Protein AF-A0A9N9IXY4-F1 (afdb_monomer)

Nearest PDB structures (foldseek):
  3sty-assembly1_A  TM=8.476E-01  e=4.639E-01  Solanum habrochaites
  3stx-assembly1_B  TM=8.222E-01  e=4.047E-01  Solanum habrochaites
  3stx-assembly1_A  TM=8.138E-01  e=1.127E+00  Solanum habrochaites
  5w94-assembly1_B  TM=2.062E-01  e=8.727E+00  Saccharomyces cerevisiae

InterPro domains:
  IPR022742 Alpha/beta hydrolase domain-containing protein 17C-like [PF12146] (30-69)
  IPR029058 Alpha/Beta hydrolase 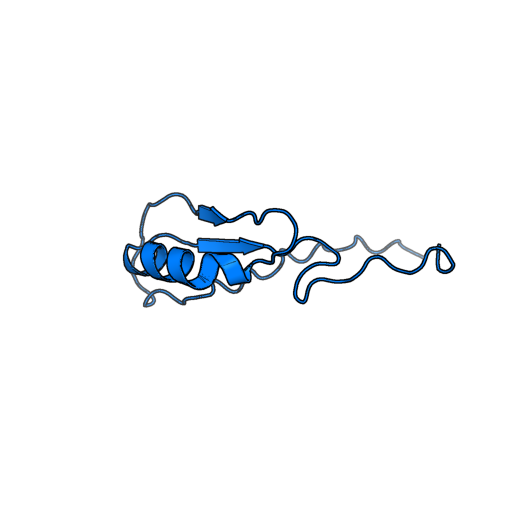fold [G3DSA:3.40.50.1820] (20-77)
  IPR029058 Alpha/Beta hydrolase fold [SSF53474] (26-70)

Secondary structure (DSSP, 8-state):
---------------SS---TT----PPPEEEE--TT--GGGGHHHHHHHHTTT--EEEEPPTTSTTSPPPPPGGG-

Structure (mmCIF, N/CA/C/O backbone):
data_AF-A0A9N9IXY4-F1
#
_entry.id   AF-A0A9N9IXY4-F1
#
loop_
_atom_site.group_PDB
_atom_site.id
_atom_site.type_symbol
_atom_site.label_atom_id
_atom_site.label_alt_id
_atom_site.label_comp_id
_atom_site.label_asym_id
_atom_site.label_entity_id
_atom_site.label_seq_id
_atom_site.pdbx_PDB_ins_code
_atom_site.Cartn_x
_atom_site.Cartn_y
_atom_s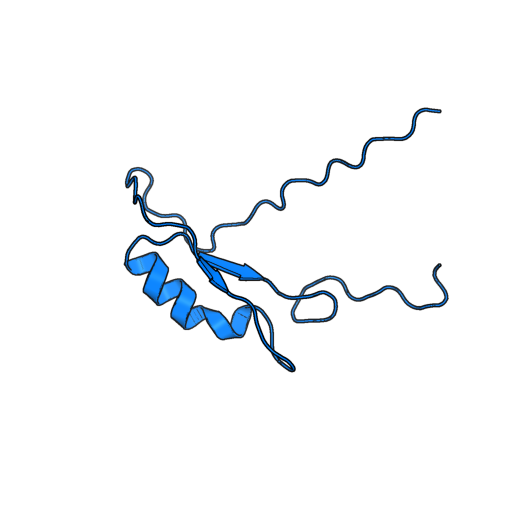ite.Cartn_z
_atom_site.occupancy
_atom_site.B_iso_or_equiv
_atom_site.auth_seq_id
_atom_site.auth_comp_id
_atom_site.auth_asym_id
_atom_site.auth_atom_id
_atom_site.pdbx_PDB_model_num
ATOM 1 N N . MET A 1 1 ? -5.212 28.831 -25.571 1.00 33.69 1 MET A N 1
ATOM 2 C CA . MET A 1 1 ? -4.448 27.603 -25.261 1.00 33.69 1 MET A CA 1
ATOM 3 C C . MET A 1 1 ? -4.089 27.610 -23.769 1.00 33.69 1 MET A C 1
ATOM 5 O O . MET A 1 1 ? -3.022 28.113 -23.441 1.00 33.69 1 MET A O 1
ATOM 9 N N . PRO A 1 2 ? -4.963 27.191 -22.832 1.00 43.09 2 PRO A N 1
ATOM 10 C CA . PRO A 1 2 ? -4.614 27.228 -21.414 1.00 43.09 2 PRO A CA 1
ATOM 11 C C . PRO A 1 2 ? -3.967 25.912 -20.966 1.00 43.09 2 PRO A C 1
ATOM 13 O O . PRO A 1 2 ? -4.468 24.823 -21.246 1.00 43.09 2 PRO A O 1
ATOM 16 N N . PHE A 1 3 ? -2.841 26.041 -20.266 1.00 31.45 3 PHE A N 1
ATOM 17 C CA . PHE A 1 3 ? -2.149 24.963 -19.571 1.00 31.45 3 PHE A CA 1
ATOM 18 C C . PHE A 1 3 ? -3.094 24.327 -18.546 1.00 31.45 3 PHE A C 1
ATOM 20 O O . PHE A 1 3 ? -3.557 24.987 -17.616 1.00 31.45 3 PHE A O 1
ATOM 27 N N . SER A 1 4 ? -3.398 23.043 -18.729 1.00 31.05 4 SER A N 1
ATOM 28 C CA . SER A 1 4 ? -4.157 22.274 -17.750 1.00 31.05 4 SER A CA 1
ATOM 29 C C . SER A 1 4 ? -3.269 22.048 -16.530 1.00 31.05 4 SER A C 1
ATOM 31 O O . SER A 1 4 ? -2.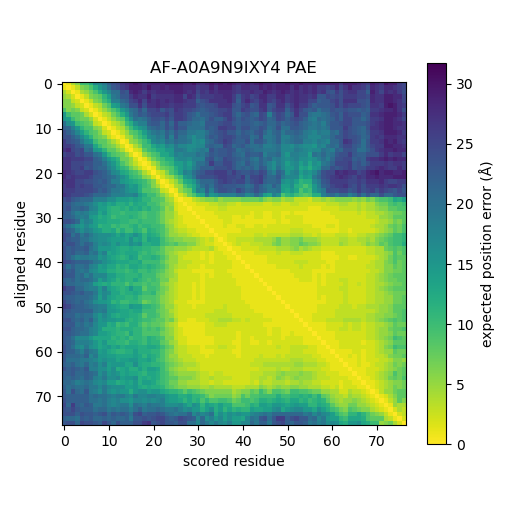238 21.380 -16.616 1.00 31.05 4 SER A O 1
ATOM 33 N N . LEU A 1 5 ? -3.676 22.637 -15.403 1.00 30.69 5 LEU A N 1
ATOM 34 C CA . LEU A 1 5 ? -3.257 22.237 -14.067 1.00 30.69 5 LEU A CA 1
ATOM 35 C C . LEU A 1 5 ? -3.325 20.714 -13.998 1.00 30.69 5 LEU A C 1
ATOM 37 O O . LEU A 1 5 ? -4.411 20.126 -14.034 1.00 30.69 5 LEU A O 1
ATOM 41 N N . ILE A 1 6 ? -2.152 20.086 -13.928 1.00 32.72 6 ILE A N 1
ATOM 42 C CA . ILE A 1 6 ? -2.035 18.666 -13.649 1.00 32.72 6 ILE A CA 1
ATOM 43 C C . ILE A 1 6 ? -2.631 18.503 -12.259 1.00 32.72 6 ILE A C 1
ATOM 45 O O . ILE A 1 6 ? -1.987 18.769 -11.247 1.00 32.72 6 ILE A O 1
ATOM 49 N N . HIS A 1 7 ? -3.900 18.103 -12.229 1.00 26.80 7 HIS A N 1
ATOM 50 C CA . HIS A 1 7 ? -4.491 17.456 -11.086 1.00 26.80 7 HIS A CA 1
ATOM 51 C C . HIS A 1 7 ? -3.563 16.286 -10.789 1.00 26.80 7 HIS A C 1
ATOM 53 O O . HIS A 1 7 ? -3.650 15.229 -11.420 1.00 26.80 7 HIS A O 1
ATOM 59 N N . ALA A 1 8 ? -2.648 16.474 -9.841 1.00 28.75 8 ALA A N 1
ATOM 60 C CA . ALA A 1 8 ? -2.150 15.368 -9.068 1.00 28.75 8 ALA A CA 1
ATOM 61 C C . ALA A 1 8 ? -3.406 14.804 -8.415 1.00 28.75 8 ALA A C 1
ATOM 63 O O . ALA A 1 8 ? -3.858 15.280 -7.375 1.00 28.75 8 ALA A O 1
ATOM 64 N N . LYS A 1 9 ? -4.040 13.843 -9.105 1.00 28.34 9 LYS A N 1
ATOM 65 C CA . LYS A 1 9 ? -4.945 12.896 -8.483 1.00 28.34 9 LYS A CA 1
ATOM 66 C C . LYS A 1 9 ? -4.215 12.519 -7.216 1.00 28.34 9 LYS A C 1
ATOM 68 O O . LYS A 1 9 ? -3.148 11.910 -7.306 1.00 28.34 9 LYS A O 1
ATOM 73 N N . VAL A 1 10 ? -4.770 12.922 -6.075 1.00 36.97 10 VAL A N 1
ATOM 74 C CA . VAL A 1 10 ? -4.554 12.235 -4.813 1.00 36.97 10 VAL A CA 1
ATOM 75 C C . VAL A 1 10 ? -4.594 10.777 -5.215 1.00 36.97 10 VAL A C 1
ATOM 77 O O . VAL A 1 10 ? -5.634 10.301 -5.688 1.00 36.97 10 VAL A O 1
ATOM 80 N N . LEU A 1 11 ? -3.413 10.146 -5.246 1.00 35.09 11 LEU A N 1
ATOM 81 C CA . LEU A 1 11 ? -3.293 8.748 -5.600 1.00 35.09 11 LEU A CA 1
ATOM 82 C C . LEU A 1 11 ? -4.309 8.109 -4.687 1.00 35.09 11 LEU A C 1
ATOM 84 O O . LEU A 1 11 ? -4.215 8.273 -3.471 1.00 35.09 11 LEU A O 1
ATOM 88 N N . LYS A 1 12 ? -5.359 7.541 -5.286 1.00 36.62 12 LYS A N 1
ATOM 89 C CA . LYS A 1 12 ? -6.403 6.857 -4.551 1.00 36.62 12 LYS A CA 1
ATOM 90 C C . LYS A 1 12 ? -5.667 5.686 -3.934 1.00 36.62 12 LYS A C 1
ATOM 92 O O . LYS A 1 12 ? -5.491 4.656 -4.581 1.00 36.62 12 LYS A O 1
ATOM 97 N N . LEU A 1 13 ? -5.116 5.939 -2.749 1.00 41.84 13 LEU A N 1
ATOM 98 C CA . LEU A 1 13 ? -4.537 4.985 -1.843 1.00 41.84 13 LEU A CA 1
ATOM 99 C C . LEU A 1 13 ? -5.692 4.041 -1.628 1.00 41.84 13 LEU A C 1
ATOM 101 O O . LEU A 1 13 ? -6.620 4.316 -0.871 1.00 41.84 13 LEU A O 1
ATOM 105 N N . LYS A 1 14 ? -5.709 2.975 -2.425 1.00 40.75 14 LYS A N 1
ATOM 106 C CA . LYS A 1 14 ? -6.476 1.806 -2.077 1.00 40.75 14 LYS A CA 1
ATOM 107 C C . LYS A 1 14 ? -5.825 1.377 -0.780 1.00 40.75 14 LYS A C 1
ATOM 109 O O . LYS A 1 14 ? -4.768 0.752 -0.814 1.00 40.75 14 LYS A O 1
ATOM 114 N N . SER A 1 15 ? -6.415 1.810 0.335 1.00 46.62 15 SER A N 1
ATOM 115 C CA . SER A 1 15 ? -6.245 1.122 1.597 1.00 46.62 15 SER A CA 1
ATOM 116 C C . SER A 1 15 ? -6.331 -0.353 1.244 1.00 46.62 15 SER A C 1
ATOM 118 O O . SER A 1 15 ? -7.294 -0.792 0.604 1.00 46.62 15 SER A O 1
ATOM 120 N N . CYS A 1 16 ? -5.262 -1.092 1.506 1.00 41.66 16 CYS A N 1
ATOM 121 C CA . CYS A 1 16 ? -5.179 -2.487 1.098 1.00 41.66 16 CYS A CA 1
ATOM 122 C C . CYS A 1 16 ? -6.236 -3.338 1.823 1.00 41.66 16 CYS A C 1
ATOM 124 O O . CYS A 1 16 ? -6.391 -4.515 1.501 1.00 41.66 16 CYS A O 1
ATOM 126 N N . ILE A 1 17 ? -6.954 -2.759 2.794 1.00 49.47 17 ILE A N 1
ATOM 127 C CA . ILE A 1 17 ? -7.928 -3.415 3.653 1.00 49.47 17 ILE A CA 1
ATOM 128 C C . ILE A 1 17 ? -9.048 -2.402 3.933 1.00 49.47 17 ILE A C 1
ATOM 130 O O . ILE A 1 17 ? -8.811 -1.377 4.559 1.00 49.47 17 ILE A O 1
ATOM 134 N N . ASN A 1 18 ? -10.268 -2.663 3.452 1.00 51.03 18 ASN A N 1
ATOM 135 C CA . ASN A 1 18 ? -11.444 -1.914 3.901 1.00 51.03 18 ASN A CA 1
ATOM 136 C C . ASN A 1 18 ? -11.704 -2.320 5.362 1.00 51.03 18 ASN A C 1
ATOM 138 O O . ASN A 1 18 ? -12.077 -3.480 5.572 1.00 51.03 18 ASN A O 1
ATOM 142 N N . PRO A 1 19 ? -11.521 -1.451 6.376 1.00 51.25 19 PRO A N 1
ATOM 143 C CA . PRO A 1 19 ? -12.096 -1.743 7.681 1.00 51.25 19 PRO A CA 1
ATOM 144 C C . PRO A 1 19 ? -13.626 -1.856 7.527 1.00 51.25 19 PRO A 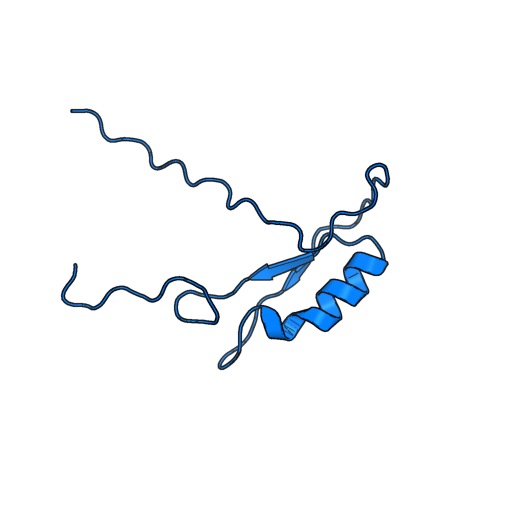C 1
ATOM 146 O O . PRO A 1 19 ? -14.204 -1.196 6.653 1.00 51.25 19 PRO A O 1
ATOM 149 N N . PRO A 1 20 ? -14.314 -2.697 8.323 1.00 48.25 20 PRO A N 1
ATOM 150 C CA . PRO A 1 20 ? -15.773 -2.691 8.354 1.00 48.25 20 PRO A CA 1
ATOM 151 C C . PRO A 1 20 ? -16.257 -1.259 8.619 1.00 48.25 20 PRO A C 1
ATOM 153 O O . PRO A 1 20 ? -15.672 -0.548 9.434 1.00 48.25 20 PRO A O 1
ATOM 156 N N . ALA A 1 21 ? -17.292 -0.836 7.892 1.00 49.41 21 ALA A N 1
ATOM 157 C CA . ALA A 1 21 ? -17.650 0.558 7.606 1.00 49.41 21 ALA A CA 1
ATOM 158 C C . ALA A 1 21 ? -18.067 1.454 8.803 1.00 49.41 21 ALA A C 1
ATOM 160 O O . ALA A 1 21 ? -18.761 2.441 8.595 1.00 49.41 21 ALA A O 1
ATOM 161 N N . ASN A 1 22 ? -17.692 1.140 10.045 1.00 46.59 22 ASN A N 1
ATOM 162 C CA . ASN A 1 22 ? -18.151 1.866 11.233 1.00 46.59 22 ASN A CA 1
ATOM 163 C C . ASN A 1 22 ? -17.184 1.840 12.431 1.00 46.59 22 ASN A C 1
ATOM 165 O O . ASN A 1 22 ? -17.621 1.914 13.577 1.00 46.59 22 ASN A O 1
ATOM 169 N N . VAL A 1 23 ? -15.870 1.747 12.205 1.00 50.84 23 VAL A N 1
ATOM 170 C CA . VAL A 1 23 ? -14.893 1.859 13.301 1.00 50.84 23 VAL A CA 1
ATOM 171 C C . VAL A 1 23 ? -14.009 3.082 13.077 1.00 50.84 23 VAL A C 1
ATOM 173 O O . VAL A 1 23 ? -13.130 3.069 12.220 1.00 50.84 23 VAL A O 1
ATOM 176 N N . ILE A 1 24 ? -14.253 4.156 13.835 1.00 54.75 24 ILE A N 1
ATOM 177 C CA . ILE A 1 24 ? -13.339 5.302 13.897 1.00 54.75 24 ILE A CA 1
ATOM 178 C C . ILE A 1 24 ? -12.175 4.893 14.800 1.00 54.75 24 ILE A C 1
ATOM 180 O O . ILE A 1 24 ? -12.273 4.944 16.025 1.00 54.75 24 ILE A O 1
ATOM 184 N N . LEU A 1 25 ? -11.091 4.416 14.193 1.00 57.09 25 LEU A N 1
ATOM 185 C CA . LEU A 1 25 ? -9.875 4.030 14.902 1.00 57.09 25 LEU A CA 1
ATOM 186 C C . LEU A 1 25 ? -8.899 5.208 14.842 1.00 57.09 25 LEU A C 1
ATOM 188 O O . LEU A 1 25 ? -8.349 5.524 13.794 1.00 57.09 25 LEU A O 1
ATOM 192 N N . ASN A 1 26 ? -8.717 5.885 15.980 1.00 67.06 26 ASN A N 1
ATOM 193 C CA . ASN A 1 26 ? -7.916 7.110 16.143 1.00 67.06 26 ASN A CA 1
ATOM 194 C C . ASN A 1 26 ? -6.391 6.858 16.161 1.00 67.06 26 ASN A C 1
ATOM 196 O O . ASN A 1 26 ? -5.653 7.526 16.888 1.00 67.06 26 ASN A O 1
ATOM 200 N N . TYR A 1 27 ? -5.891 5.885 15.398 1.00 81.62 27 TYR A N 1
ATOM 201 C CA . TYR A 1 27 ? -4.449 5.665 15.293 1.00 81.62 27 TYR A CA 1
ATOM 202 C C . TYR A 1 27 ? -3.859 6.483 14.141 1.00 81.62 27 TYR A C 1
ATOM 204 O O . TYR A 1 27 ? -4.467 6.557 13.073 1.00 81.62 27 TYR A O 1
ATOM 212 N N . PRO A 1 28 ? -2.670 7.091 14.315 1.00 88.00 28 PRO A N 1
ATOM 213 C CA . PRO A 1 28 ? -1.997 7.752 13.208 1.00 88.00 28 PRO A CA 1
ATOM 214 C C . PRO A 1 28 ? -1.679 6.727 12.102 1.00 88.00 28 PRO A C 1
ATOM 216 O O . PRO A 1 28 ? -1.275 5.601 12.417 1.00 88.00 28 PRO A O 1
ATOM 219 N N . PRO A 1 29 ? -1.841 7.091 10.817 1.00 89.00 29 PRO A N 1
ATOM 220 C CA . PRO A 1 29 ? -1.576 6.180 9.713 1.00 89.00 29 PRO A CA 1
ATOM 221 C C . PRO A 1 29 ? -0.089 5.818 9.639 1.00 89.00 29 PRO A C 1
ATOM 223 O O . PRO A 1 29 ? 0.786 6.649 9.896 1.00 89.00 29 PRO A O 1
ATOM 226 N N . ILE A 1 30 ? 0.201 4.580 9.240 1.00 91.69 30 ILE A N 1
ATOM 227 C CA . ILE A 1 30 ? 1.564 4.059 9.102 1.00 91.69 30 ILE A CA 1
ATOM 228 C C . ILE A 1 30 ? 1.936 3.986 7.622 1.00 91.69 30 ILE A C 1
ATOM 230 O O . ILE A 1 30 ? 1.271 3.318 6.826 1.00 91.69 30 ILE A O 1
ATOM 234 N N . LEU A 1 31 ? 3.047 4.630 7.263 1.00 94.25 31 LE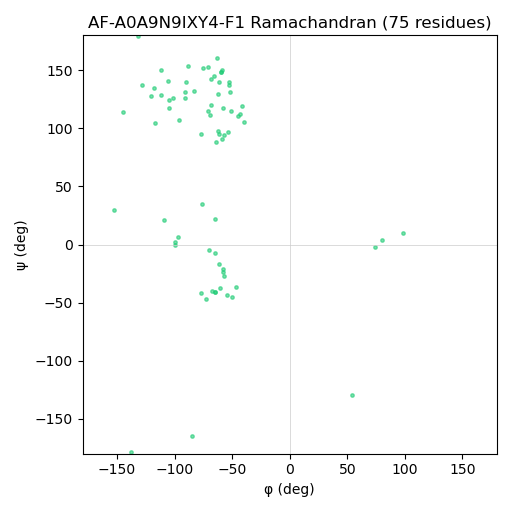U A N 1
ATOM 235 C CA . LEU A 1 31 ? 3.671 4.512 5.950 1.00 94.25 31 LEU A CA 1
ATOM 236 C C . LEU A 1 31 ? 4.924 3.634 6.036 1.00 94.25 31 LEU A C 1
ATOM 238 O O . LEU A 1 31 ? 5.903 3.995 6.685 1.00 94.25 31 LEU A O 1
ATOM 242 N N . PHE A 1 32 ? 4.909 2.509 5.329 1.00 94.81 32 PHE A N 1
ATOM 243 C CA . PHE A 1 32 ? 6.051 1.616 5.185 1.00 94.81 32 PHE A CA 1
ATOM 244 C C . PHE A 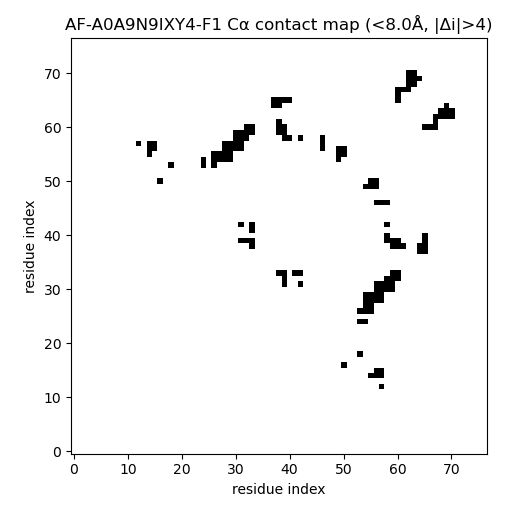1 32 ? 6.883 1.988 3.955 1.00 94.81 32 PHE A C 1
ATOM 246 O O . PHE A 1 32 ? 6.378 2.040 2.826 1.00 94.81 32 PHE A O 1
ATOM 253 N N . ILE A 1 33 ? 8.180 2.201 4.182 1.00 94.81 33 ILE A N 1
ATOM 254 C CA . ILE A 1 33 ? 9.173 2.533 3.158 1.00 94.81 33 ILE A CA 1
ATOM 255 C C . ILE A 1 33 ? 10.135 1.358 3.021 1.00 94.81 33 ILE A C 1
ATOM 257 O O . ILE A 1 33 ? 10.658 0.850 4.009 1.00 94.81 33 ILE A O 1
ATOM 261 N N . HIS A 1 34 ? 10.347 0.887 1.795 1.00 92.69 34 HIS A N 1
ATOM 262 C CA . HIS A 1 34 ? 11.242 -0.235 1.535 1.00 92.69 34 HIS A CA 1
ATOM 263 C C . HIS A 1 34 ? 12.691 0.222 1.302 1.00 92.69 34 HIS A C 1
ATOM 265 O O . HIS A 1 34 ? 12.942 1.333 0.838 1.00 92.69 34 HIS A O 1
ATOM 271 N N . GLY A 1 35 ? 13.640 -0.669 1.600 1.00 91.31 35 GLY A N 1
ATOM 272 C CA . GLY A 1 35 ? 15.060 -0.486 1.297 1.00 91.31 35 GLY A CA 1
ATOM 273 C C . GLY A 1 35 ? 15.436 -0.906 -0.129 1.00 91.31 35 GLY A C 1
ATOM 274 O O . GLY A 1 35 ? 14.580 -1.092 -0.997 1.00 91.31 35 GLY A O 1
ATOM 275 N N . VAL A 1 36 ? 16.736 -1.072 -0.367 1.00 90.75 36 VAL A N 1
ATOM 276 C CA . VAL A 1 36 ? 17.292 -1.496 -1.663 1.00 90.75 36 VAL A CA 1
ATOM 277 C C . VAL A 1 36 ? 16.928 -2.955 -1.966 1.00 90.75 36 VAL A C 1
ATOM 279 O O . VAL A 1 36 ? 16.922 -3.798 -1.074 1.00 90.75 36 VAL A O 1
ATOM 282 N N . GLY A 1 37 ? 16.640 -3.259 -3.236 1.00 90.00 37 GLY A N 1
ATOM 283 C CA . GLY A 1 37 ? 16.425 -4.634 -3.716 1.00 90.00 37 GLY A CA 1
ATOM 284 C C . GLY A 1 37 ? 15.037 -5.216 -3.431 1.00 90.00 37 GLY A C 1
ATOM 285 O O . GLY A 1 37 ? 14.779 -6.372 -3.755 1.00 90.00 37 GLY A O 1
ATOM 286 N N . VAL A 1 38 ? 14.130 -4.424 -2.856 1.00 93.56 38 VAL A N 1
ATOM 287 C CA . VAL A 1 38 ? 12.763 -4.833 -2.506 1.00 93.56 38 VAL A CA 1
ATOM 288 C C . VAL A 1 38 ? 11.729 -3.812 -3.000 1.00 93.56 38 VAL A C 1
ATOM 290 O O . VAL A 1 38 ? 12.065 -2.812 -3.629 1.00 93.56 38 VAL A O 1
ATOM 293 N N . ALA A 1 39 ? 10.449 -4.086 -2.755 1.00 93.62 39 ALA A N 1
ATOM 294 C CA . ALA A 1 39 ? 9.319 -3.229 -3.109 1.00 93.62 39 ALA A CA 1
ATOM 295 C C . ALA A 1 39 ? 8.308 -3.185 -1.949 1.00 93.62 39 ALA A C 1
ATOM 297 O O . ALA A 1 39 ? 8.513 -3.846 -0.929 1.00 93.62 39 ALA A O 1
ATOM 298 N N . ALA A 1 40 ? 7.187 -2.471 -2.119 1.00 93.75 40 ALA A N 1
ATOM 299 C CA . ALA A 1 40 ? 6.115 -2.362 -1.114 1.00 93.75 40 ALA A CA 1
ATOM 300 C C . ALA A 1 40 ? 5.700 -3.715 -0.510 1.00 93.75 40 ALA A C 1
ATOM 302 O O . ALA A 1 40 ? 5.445 -3.807 0.686 1.00 93.75 40 ALA A O 1
ATOM 303 N N . ARG A 1 41 ? 5.703 -4.770 -1.333 1.00 90.00 41 ARG A N 1
ATOM 304 C CA . ARG A 1 41 ? 5.295 -6.129 -0.963 1.00 90.00 41 ARG A CA 1
ATOM 305 C C . ARG A 1 41 ? 6.080 -6.738 0.204 1.00 90.00 41 ARG A C 1
ATOM 307 O O . ARG A 1 41 ? 5.570 -7.615 0.891 1.00 90.00 41 ARG A O 1
ATOM 314 N N . ALA A 1 42 ? 7.304 -6.271 0.459 1.00 93.81 42 ALA A N 1
ATOM 315 C CA . ALA A 1 42 ? 8.088 -6.715 1.614 1.00 93.81 42 ALA A CA 1
ATOM 316 C C . ALA A 1 42 ? 7.359 -6.471 2.952 1.00 93.81 42 ALA A C 1
ATOM 318 O O . ALA A 1 42 ? 7.647 -7.135 3.946 1.00 93.81 42 ALA A O 1
ATOM 319 N N . TRP A 1 43 ? 6.388 -5.553 2.963 1.00 93.56 43 TRP A N 1
ATOM 320 C CA . TRP A 1 43 ? 5.631 -5.161 4.144 1.00 93.56 43 TRP A CA 1
ATOM 321 C C . TRP A 1 43 ? 4.253 -5.822 4.269 1.00 93.56 43 TRP A C 1
ATOM 323 O O . TRP A 1 43 ? 3.566 -5.544 5.248 1.00 93.56 43 TRP A O 1
ATOM 333 N N . ASP A 1 44 ? 3.850 -6.720 3.358 1.00 91.44 44 ASP A N 1
ATOM 334 C CA . ASP A 1 44 ? 2.501 -7.323 3.339 1.00 91.44 44 ASP A CA 1
ATOM 335 C C . ASP A 1 44 ? 2.090 -7.897 4.709 1.00 91.44 44 ASP A C 1
ATOM 337 O O . ASP A 1 44 ? 0.991 -7.630 5.205 1.00 91.44 44 ASP A O 1
ATOM 341 N N . ASN A 1 45 ? 2.995 -8.635 5.362 1.00 92.75 45 ASN A N 1
ATOM 342 C CA . ASN A 1 45 ? 2.745 -9.240 6.673 1.00 92.75 45 ASN A CA 1
ATOM 343 C C . ASN A 1 45 ? 2.548 -8.187 7.774 1.00 92.75 45 ASN A C 1
ATOM 345 O O . ASN A 1 45 ? 1.658 -8.326 8.614 1.00 92.75 45 ASN A O 1
ATOM 349 N N . PHE A 1 46 ? 3.344 -7.117 7.754 1.00 92.19 46 PHE A N 1
ATOM 350 C CA . PHE A 1 46 ? 3.268 -6.041 8.741 1.00 92.19 46 PHE A CA 1
ATOM 351 C C . PHE A 1 46 ? 2.020 -5.188 8.527 1.00 92.19 46 PHE A C 1
ATOM 353 O O . PHE A 1 46 ? 1.266 -4.974 9.474 1.00 92.19 46 PHE A O 1
ATOM 360 N N . CYS A 1 47 ? 1.735 -4.784 7.286 1.00 88.62 47 CYS A N 1
ATOM 361 C CA . CYS A 1 47 ? 0.500 -4.081 6.947 1.00 88.62 47 CYS A CA 1
ATOM 362 C C . CYS A 1 47 ? -0.727 -4.874 7.407 1.00 88.62 47 CYS A C 1
ATOM 364 O O . CYS A 1 47 ? -1.621 -4.300 8.026 1.00 88.62 47 CYS A O 1
ATOM 366 N N . ARG A 1 48 ? -0.753 -6.198 7.191 1.00 86.81 48 ARG A N 1
ATOM 367 C CA . ARG A 1 48 ? -1.842 -7.063 7.674 1.00 86.81 48 ARG A CA 1
ATOM 368 C C . ARG A 1 48 ? -1.920 -7.118 9.201 1.00 86.81 48 ARG A C 1
ATOM 370 O O . ARG A 1 48 ? -3.004 -7.078 9.770 1.00 86.81 48 ARG A O 1
ATOM 377 N N . TRP A 1 49 ? -0.783 -7.193 9.884 1.00 90.12 49 TRP A N 1
ATOM 378 C CA . TRP A 1 49 ? -0.750 -7.259 11.345 1.00 90.12 49 TRP A CA 1
ATOM 379 C C . TRP A 1 49 ? -1.222 -5.960 12.021 1.00 90.12 49 TRP A C 1
ATOM 381 O O . TRP A 1 49 ? -1.928 -6.030 13.032 1.00 90.12 49 TRP A O 1
ATOM 391 N N . PHE A 1 50 ? -0.842 -4.796 11.480 1.00 88.06 50 PHE A N 1
ATOM 392 C CA . PHE A 1 50 ? -1.204 -3.475 12.011 1.00 88.06 50 PHE A CA 1
ATOM 393 C C . PHE A 1 50 ? -2.644 -3.087 11.663 1.00 88.06 50 PHE A C 1
ATOM 395 O O . PHE A 1 50 ? -3.387 -2.637 12.532 1.00 88.06 50 PHE A O 1
ATOM 402 N N . SER A 1 51 ? -3.087 -3.347 10.437 1.00 87.12 51 SER A N 1
ATOM 403 C CA . SER A 1 51 ? -4.492 -3.144 10.046 1.00 87.12 51 SER A CA 1
ATOM 404 C C . SER A 1 51 ? -5.472 -3.987 10.861 1.00 87.12 51 SER A C 1
ATOM 406 O O . SER A 1 51 ? -6.505 -3.472 11.278 1.00 87.12 51 SER A O 1
ATOM 408 N N . ASN A 1 52 ? -5.123 -5.233 11.209 1.00 86.00 52 ASN A N 1
ATOM 409 C CA . ASN A 1 52 ? -5.918 -6.058 12.130 1.00 86.00 52 ASN A CA 1
ATOM 410 C C . ASN A 1 52 ? -6.056 -5.443 13.539 1.00 86.00 52 ASN A C 1
ATOM 412 O O . ASN A 1 52 ? -6.917 -5.868 14.304 1.00 86.00 5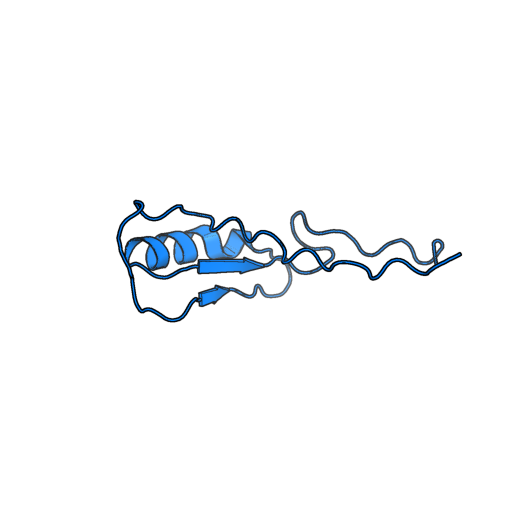2 ASN A O 1
ATOM 416 N N . LYS A 1 53 ? -5.210 -4.470 13.900 1.00 86.56 53 LYS A N 1
ATOM 417 C CA . LYS A 1 53 ? -5.284 -3.700 15.157 1.00 86.56 53 LYS A CA 1
ATOM 418 C C . LYS A 1 53 ? -5.933 -2.332 14.988 1.00 86.56 53 LYS A C 1
ATOM 420 O O . LYS A 1 53 ? -6.045 -1.598 15.963 1.00 86.56 53 LYS A O 1
ATOM 425 N N . GLY A 1 54 ? -6.345 -1.992 13.771 1.00 82.56 54 GLY A N 1
ATOM 426 C CA . GLY A 1 54 ? -7.025 -0.741 13.481 1.00 82.56 54 GLY A CA 1
ATOM 427 C C . GLY A 1 54 ? -6.168 0.379 12.919 1.00 82.56 54 GLY A C 1
ATOM 428 O O . GLY A 1 54 ? -6.647 1.503 12.847 1.00 82.56 54 GLY A O 1
ATOM 429 N N . TYR A 1 55 ? -4.920 0.109 12.541 1.00 86.00 55 TYR A N 1
ATOM 430 C CA . TYR A 1 55 ? -4.087 1.114 11.888 1.00 86.00 55 TYR A CA 1
ATOM 431 C C . TYR A 1 55 ? -4.373 1.168 10.389 1.00 86.00 55 TYR A C 1
ATOM 433 O O . TYR A 1 55 ? -4.291 0.147 9.699 1.00 86.00 55 TYR A O 1
ATOM 441 N N . ASP A 1 56 ? -4.563 2.371 9.859 1.00 86.38 56 ASP A N 1
ATOM 442 C CA . ASP A 1 56 ? -4.464 2.596 8.421 1.00 86.38 56 ASP A CA 1
ATOM 443 C C . ASP A 1 56 ? -3.009 2.418 7.978 1.00 86.38 56 ASP A C 1
ATOM 445 O O . ASP A 1 56 ? -2.102 3.105 8.451 1.00 86.38 56 ASP A O 1
ATOM 449 N N . CYS A 1 57 ? -2.776 1.466 7.076 1.00 88.44 57 CYS A N 1
ATOM 450 C CA . CYS A 1 57 ? -1.439 1.096 6.621 1.00 88.44 57 CYS A CA 1
ATOM 451 C C . CYS A 1 57 ? -1.285 1.348 5.123 1.00 88.44 57 CYS A C 1
ATOM 453 O O . CYS A 1 57 ? -2.125 0.941 4.320 1.00 88.44 57 CYS A O 1
ATOM 455 N N . CYS A 1 58 ? -0.162 1.944 4.737 1.00 89.94 58 CYS A N 1
ATOM 456 C CA . CYS A 1 58 ? 0.250 2.093 3.349 1.00 89.94 58 CYS A CA 1
ATOM 457 C C . CYS A 1 58 ? 1.677 1.576 3.164 1.00 89.94 58 CYS A C 1
ATOM 459 O O . CYS A 1 58 ? 2.556 1.889 3.960 1.00 89.94 58 CYS A O 1
ATOM 461 N N . ALA A 1 59 ? 1.927 0.847 2.077 1.00 94.25 59 ALA A N 1
ATOM 462 C CA . ALA A 1 59 ? 3.271 0.525 1.616 1.00 94.25 59 ALA A CA 1
ATOM 463 C C . ALA A 1 59 ? 3.473 1.081 0.200 1.00 94.25 59 ALA A C 1
ATOM 465 O O . ALA A 1 59 ? 2.669 0.833 -0.702 1.00 94.25 59 ALA A O 1
ATOM 466 N N . MET A 1 60 ? 4.553 1.836 -0.006 1.00 90.56 60 MET A N 1
ATOM 467 C CA . MET A 1 60 ? 4.865 2.483 -1.286 1.00 90.56 60 MET A CA 1
ATOM 468 C C . MET A 1 60 ? 6.007 1.757 -1.993 1.00 90.56 60 MET A C 1
ATOM 470 O O . MET A 1 60 ? 6.959 1.359 -1.338 1.00 90.56 60 MET A O 1
ATOM 474 N N . SER A 1 61 ? 5.939 1.613 -3.323 1.00 90.19 61 SER A N 1
ATOM 475 C CA . SER A 1 61 ? 7.093 1.213 -4.145 1.00 90.19 61 SER A CA 1
ATOM 476 C C . SER A 1 61 ? 7.687 2.434 -4.842 1.00 90.19 61 SER A C 1
ATOM 478 O O . SER A 1 61 ? 6.963 3.141 -5.552 1.00 90.19 61 SER A O 1
ATOM 480 N N . PHE A 1 62 ? 8.989 2.672 -4.685 1.00 91.31 62 PHE A N 1
ATOM 481 C CA . PHE A 1 62 ? 9.678 3.749 -5.399 1.00 91.31 62 PHE A CA 1
ATOM 482 C C . PHE A 1 62 ? 9.649 3.538 -6.920 1.00 91.31 62 PHE A C 1
ATOM 484 O O . PHE A 1 62 ? 9.447 2.427 -7.415 1.00 91.31 62 PHE A O 1
ATOM 491 N N . ARG A 1 63 ? 9.875 4.609 -7.694 1.00 91.00 63 ARG A N 1
ATOM 492 C CA . ARG A 1 63 ? 10.020 4.509 -9.157 1.00 91.00 63 ARG A CA 1
ATOM 493 C C . ARG A 1 63 ? 11.083 3.469 -9.520 1.00 91.00 63 ARG A C 1
ATOM 495 O O . ARG A 1 63 ? 12.117 3.363 -8.862 1.00 91.00 63 ARG A O 1
ATOM 502 N N . GLY A 1 64 ? 10.805 2.687 -10.559 1.00 89.00 64 GLY A N 1
ATOM 503 C CA . GLY A 1 64 ? 11.669 1.582 -10.981 1.00 89.00 64 GLY A CA 1
ATOM 504 C C . GLY A 1 64 ? 11.631 0.329 -10.094 1.00 89.00 64 GLY A C 1
ATOM 505 O O . GLY A 1 64 ? 12.279 -0.648 -10.456 1.00 89.00 64 GLY A O 1
ATOM 506 N N . HIS A 1 65 ? 10.867 0.318 -8.994 1.00 90.38 65 HIS A N 1
ATOM 507 C CA . HIS A 1 65 ? 10.702 -0.842 -8.113 1.00 90.38 65 HIS A CA 1
ATOM 508 C C . HIS A 1 65 ? 9.281 -1.409 -8.186 1.00 90.38 65 HIS A C 1
ATOM 510 O O . HIS A 1 65 ? 8.307 -0.685 -8.402 1.00 90.38 65 HIS A O 1
ATOM 516 N N . GLY A 1 66 ? 9.148 -2.718 -7.961 1.00 88.50 66 GLY A N 1
ATOM 517 C CA . GLY A 1 66 ? 7.854 -3.401 -7.973 1.00 88.50 66 GLY A CA 1
ATOM 518 C C . GLY A 1 66 ? 7.080 -3.162 -9.273 1.00 88.50 66 GLY A C 1
ATOM 519 O O . GLY A 1 66 ? 7.612 -3.343 -10.365 1.00 88.50 66 GLY A O 1
ATOM 520 N N . GLN A 1 67 ? 5.818 -2.749 -9.140 1.00 88.69 67 GLN A N 1
ATOM 521 C CA . GLN A 1 67 ? 4.939 -2.398 -10.264 1.00 88.69 67 GLN A CA 1
ATOM 522 C C . GLN A 1 67 ? 4.888 -0.885 -10.545 1.00 88.69 67 GLN A C 1
ATOM 524 O O . GLN A 1 67 ? 4.090 -0.440 -11.369 1.00 88.69 67 GLN A O 1
ATOM 529 N N . SER A 1 68 ? 5.712 -0.080 -9.866 1.00 89.56 68 SER A N 1
ATOM 530 C CA . SER A 1 68 ? 5.750 1.365 -10.086 1.00 89.56 68 SER A CA 1
ATOM 531 C C . SER A 1 68 ? 6.376 1.711 -11.434 1.00 89.56 68 SER A C 1
ATOM 533 O O . SER A 1 68 ? 7.241 1.000 -11.953 1.00 89.56 68 SER A O 1
ATOM 535 N N . THR A 1 69 ? 5.969 2.858 -11.984 1.00 89.75 69 THR A N 1
ATOM 536 C CA . THR A 1 69 ? 6.480 3.374 -13.256 1.00 89.75 69 THR A CA 1
ATOM 537 C C . THR A 1 69 ? 8.006 3.406 -13.252 1.00 89.75 69 THR A C 1
ATOM 539 O O . THR A 1 69 ? 8.646 3.903 -12.316 1.00 89.75 69 THR A O 1
ATOM 542 N N . LYS A 1 70 ? 8.601 2.864 -14.315 1.00 84.94 70 LYS A N 1
ATOM 543 C CA . LYS A 1 70 ? 10.044 2.942 -14.541 1.00 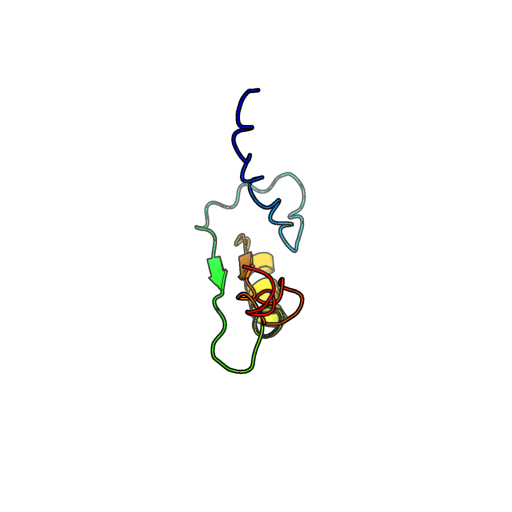84.94 70 LYS A CA 1
ATOM 544 C C . LYS A 1 70 ? 10.406 4.348 -15.004 1.00 84.94 70 LYS A C 1
ATOM 546 O O . LYS A 1 70 ? 9.591 5.044 -15.604 1.00 84.94 70 LYS A O 1
ATOM 551 N N . THR A 1 71 ? 11.628 4.781 -14.720 1.00 81.62 71 THR A N 1
ATOM 552 C CA . THR A 1 71 ? 12.116 6.035 -15.297 1.00 81.62 71 THR A CA 1
ATOM 553 C C . THR A 1 71 ? 12.152 5.893 -16.822 1.00 81.62 71 THR A C 1
ATOM 555 O O . THR A 1 71 ? 12.658 4.873 -17.299 1.00 81.62 71 THR A O 1
ATOM 558 N N . PRO A 1 72 ? 11.576 6.851 -17.578 1.00 78.19 72 PRO A N 1
ATOM 559 C CA . PRO A 1 72 ? 11.638 6.818 -19.032 1.00 78.19 72 PRO A CA 1
ATOM 560 C C . PRO A 1 72 ? 13.095 6.819 -19.486 1.00 78.19 72 PRO A C 1
ATOM 562 O O . PRO A 1 72 ? 13.974 7.342 -18.791 1.00 78.19 72 PRO A O 1
ATOM 565 N N . LYS A 1 73 ? 13.354 6.199 -20.638 1.00 77.19 73 LYS A N 1
ATOM 566 C CA . LYS A 1 73 ? 14.710 6.139 -21.184 1.00 77.19 73 LYS A CA 1
ATOM 567 C C . LYS A 1 73 ? 15.229 7.555 -21.424 1.00 77.19 73 LYS A C 1
ATOM 569 O O . LYS A 1 73 ? 14.457 8.461 -21.729 1.00 77.19 73 LYS A O 1
ATOM 574 N N . LYS A 1 74 ? 16.543 7.738 -21.284 1.00 71.81 74 LYS A N 1
ATOM 575 C CA . LYS A 1 74 ? 17.200 9.045 -21.430 1.00 71.81 74 LYS A CA 1
ATOM 576 C C . LYS A 1 74 ? 16.935 9.674 -22.805 1.00 71.81 74 LYS A C 1
ATOM 578 O O . LYS A 1 74 ? 16.890 10.888 -22.898 1.00 71.81 74 LYS A O 1
ATOM 583 N N . GLU A 1 75 ? 16.685 8.861 -23.833 1.00 75.94 75 GLU A N 1
ATOM 584 C CA . GLU A 1 75 ? 16.348 9.325 -25.188 1.00 75.94 75 GLU A CA 1
ATOM 585 C C . GLU A 1 75 ? 14.957 9.985 -25.325 1.00 75.94 75 GLU A C 1
ATOM 587 O O . GLU A 1 75 ? 14.606 10.429 -26.412 1.00 75.94 75 GLU A O 1
ATOM 592 N N . GLN A 1 76 ? 14.139 10.007 -24.268 1.00 62.22 76 GLN A N 1
ATOM 593 C CA . GLN A 1 76 ? 12.744 10.477 -24.295 1.00 62.22 76 GLN A CA 1
ATOM 594 C C . GLN A 1 76 ? 12.530 11.814 -23.554 1.00 62.22 76 GLN A C 1
ATOM 596 O O . GLN A 1 76 ? 11.407 12.088 -23.128 1.00 62.22 76 GLN A O 1
ATOM 601 N N . TRP A 1 77 ? 13.593 12.607 -23.366 1.00 57.34 77 TRP A N 1
ATOM 602 C CA . TRP A 1 77 ? 13.581 13.915 -22.695 1.00 57.34 77 TRP A CA 1
ATOM 603 C C . TRP A 1 77 ? 13.986 15.028 -23.654 1.00 57.34 77 TRP A C 1
ATOM 605 O O . TRP A 1 77 ? 15.057 14.878 -24.285 1.00 57.34 77 TRP A O 1
#

pLDDT: mean 72.14, std 23.13, range [26.8, 94.81]

Mean predicted aligned error: 11.97 Å

Solvent-accessible surface area (backbone atoms only — not compar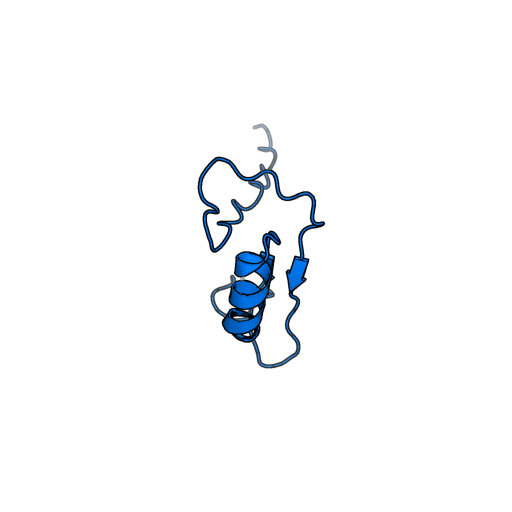able to full-atom values): 5136 Å² total; per-residue (Å²): 138,80,83,75,78,78,74,75,63,73,73,79,72,70,58,87,63,82,70,72,98,80,69,90,54,93,50,77,70,46,78,48,80,59,65,89,98,53,26,28,72,80,41,53,69,56,43,52,58,42,39,76,73,46,30,52,46,45,59,49,45,55,74,62,22,74,90,38,64,59,78,75,62,81,90,78,116

Radius of gyration: 16.54 Å; Cα contacts (8 Å, |Δi|>4): 77; chains: 1; bounding box: 35×37×41 Å

Sequence (77 aa):
MPFSLIHAKVLKLKSCINPPANVILNYPPILFIHGVGVAARAWDNFCRWFSNKGYDCCAMSFRGHGQSTKTPKKEQW

Foldseek 3Di:
DDDDDPPPPPPPQPQVDDDPPDDPDPDDADEDEDDPPAAQVVCVVVSVVVVVVPHRYDGGGDAPHDPHPHDPDPVPD

Organism: NCBI:txid1117310